Protein AF-A0A8T4YI99-F1 (afdb_monomer)

Sequence (159 aa):
MKRKFIILVIAVMIGVTYSITVYFQPKPITLSGSMFVSDAGRSHGGFEYNAEWNATLNIQGSRGSLDLVLNIGLGDALTKHHYDVTEFKMDEKKITMKIEGEMVTLILVEVDEIWDHAFDGFYIASWGGDAPPEEIRGTIKPLIFQGLVDHYYIELRLR

Mean predicted aligned error: 6.25 Å

Secondary structure (DSSP, 8-state):
-HHHHHHHHHHHHHHHHHHHHHHTPPPPEEEEEEEEEETTSSSS--SS-EEEEEEEEEEETTEEEEEEEEEEESS---S--EEEEEEEEE-SSEEEEEETTEEEEEEEESS-TTTTTTTTTEEEEEE-SSS-GGG--SB--GGGSBTB-TT-EEEEEE-

Nearest PDB structures (foldseek):
  6eua-assembly1_C  TM=3.723E-01  e=8.942E-01  Homo sapiens
  6eua-assembly1_A  TM=3.635E-01  e=9.922E-01  Homo sapiens
  8otz-assembly1_I  TM=3.458E-01  e=1.584E+00  Bos taurus
  8otz-assembly1_Y  TM=3.447E-01  e=1.758E+00  Bos taurus

Foldseek 3Di:
DVVVVVVVVVVVVVVVVVVVVVVPFADKDKKKDKKKKWLQLEDDDDPGWIWMWIWIWIDGPFWTWIFTHTDDIPDDLFPDGIWIWGRWDDDPFWIWIDTNNHIWIFGQDCADPPVRRPQHRKGKAKGGPPYDPVRHGTDDAQVSGHRGDRHMIMMDIID

pLDDT: mean 93.2, std 8.46, range [62.56, 98.88]

Solvent-accessible surface area (backbone atoms only — not comparable to full-atom values): 8284 Å² total; per-residue (Å²): 114,72,70,65,53,53,51,52,52,51,53,49,51,50,52,50,53,51,51,51,61,63,71,67,54,56,71,72,47,76,31,43,43,35,33,41,40,20,61,57,7,22,96,80,70,76,97,60,60,44,33,33,22,42,30,39,38,42,33,54,64,40,34,38,37,41,38,48,42,85,70,51,55,87,62,78,63,58,78,59,44,74,39,53,31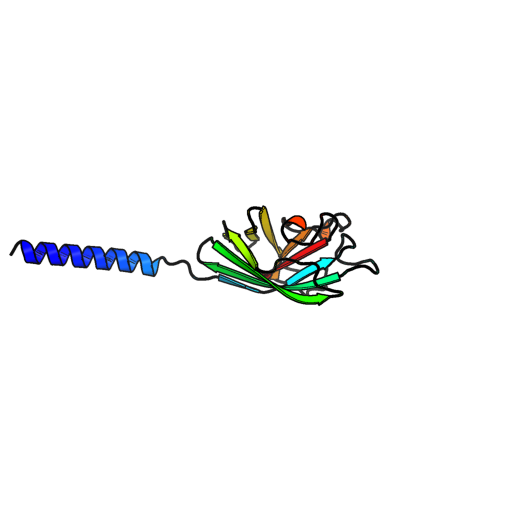,33,71,44,47,75,60,99,56,35,38,38,31,20,47,79,80,43,73,33,27,24,31,53,30,76,72,28,80,87,62,77,50,75,49,47,65,21,28,30,17,18,34,38,78,65,35,58,74,89,68,53,31,67,35,51,62,36,66,74,44,46,65,48,48,82,52,28,12,34,36,43,37,36,75

Structure (mmCIF, N/CA/C/O backbone):
data_AF-A0A8T4YI99-F1
#
_entry.id   AF-A0A8T4YI99-F1
#
loop_
_atom_site.group_PDB
_atom_site.id
_atom_site.type_symbol
_atom_site.label_atom_id
_atom_site.label_alt_id
_atom_site.label_comp_id
_atom_site.label_asym_id
_atom_site.label_entity_id
_atom_site.label_seq_id
_atom_site.pdbx_PDB_ins_code
_atom_site.Cartn_x
_atom_site.Cartn_y
_atom_site.Cartn_z
_atom_site.occupancy
_atom_site.B_iso_or_equiv
_atom_site.auth_seq_id
_atom_site.auth_comp_id
_atom_site.auth_asym_id
_atom_site.auth_atom_id
_atom_site.pdbx_PDB_model_num
ATOM 1 N N . MET A 1 1 ? -43.677 -6.749 45.995 1.00 62.56 1 MET A N 1
ATOM 2 C CA . MET A 1 1 ? -42.697 -5.655 45.772 1.00 62.56 1 MET A CA 1
ATOM 3 C C . MET A 1 1 ? -41.347 -6.131 45.232 1.00 62.56 1 MET A C 1
ATOM 5 O O . MET A 1 1 ? -40.940 -5.619 44.200 1.00 62.56 1 MET A O 1
ATOM 9 N N . LYS A 1 2 ? -40.685 -7.137 45.827 1.00 70.25 2 LYS A N 1
ATOM 10 C CA . LYS A 1 2 ? -39.328 -7.585 45.428 1.00 70.25 2 LYS A CA 1
ATOM 11 C C . LYS A 1 2 ? -39.159 -7.952 43.938 1.00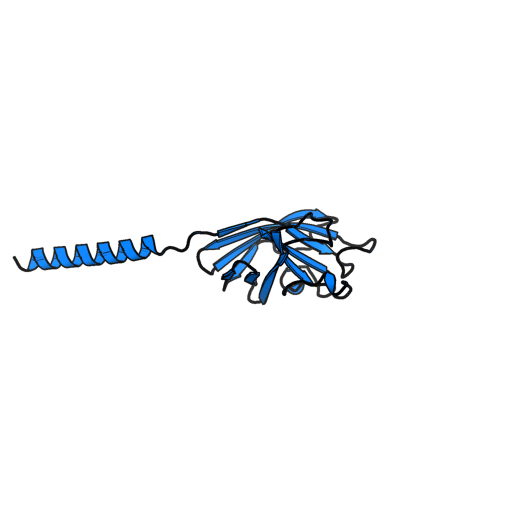 70.25 2 LYS A C 1
ATOM 13 O O . LYS A 1 2 ? -38.171 -7.576 43.325 1.00 70.25 2 LYS A O 1
ATOM 18 N N . ARG A 1 3 ? -40.149 -8.611 43.324 1.00 71.69 3 ARG A N 1
ATOM 19 C CA . ARG A 1 3 ? -40.081 -9.067 41.919 1.00 71.69 3 ARG A CA 1
ATOM 20 C C . ARG A 1 3 ? -40.072 -7.923 40.890 1.00 71.69 3 ARG A C 1
ATOM 22 O O . ARG A 1 3 ? -39.346 -7.998 39.912 1.00 71.69 3 ARG A O 1
ATOM 29 N N . LYS A 1 4 ? -40.840 -6.852 41.134 1.00 74.38 4 LYS A N 1
ATOM 30 C CA . LYS A 1 4 ? -40.900 -5.673 40.246 1.00 74.38 4 LYS A CA 1
ATOM 31 C C . LYS A 1 4 ? -39.609 -4.848 40.305 1.00 74.38 4 LYS A C 1
ATOM 33 O O . LYS A 1 4 ? -39.174 -4.330 39.287 1.00 74.38 4 LYS A O 1
ATOM 38 N N . PHE A 1 5 ? -38.981 -4.788 41.480 1.00 81.62 5 PHE A N 1
ATOM 39 C CA . PHE A 1 5 ? -37.701 -4.105 41.674 1.00 81.62 5 PHE A CA 1
ATOM 40 C C . PHE A 1 5 ? -36.552 -4.817 40.941 1.00 81.62 5 PHE A C 1
ATOM 42 O O . PHE A 1 5 ? -35.772 -4.169 40.256 1.00 81.62 5 PHE A O 1
ATOM 49 N N . ILE A 1 6 ? -36.501 -6.153 40.999 1.00 83.06 6 ILE A N 1
ATOM 50 C CA . ILE A 1 6 ? -35.489 -6.949 40.282 1.00 83.06 6 ILE A CA 1
ATOM 51 C C . ILE A 1 6 ? -35.598 -6.761 38.759 1.00 83.06 6 ILE A C 1
ATOM 53 O O . ILE A 1 6 ? -34.584 -6.579 38.094 1.00 83.06 6 ILE A O 1
ATOM 57 N N . ILE A 1 7 ? -36.817 -6.748 38.207 1.00 85.75 7 ILE A N 1
ATOM 58 C CA . ILE A 1 7 ? -37.036 -6.544 36.763 1.00 85.75 7 ILE A CA 1
ATOM 59 C C . ILE A 1 7 ? -36.556 -5.156 36.319 1.00 85.75 7 ILE A C 1
ATOM 61 O O . ILE A 1 7 ? -35.910 -5.044 35.281 1.00 85.75 7 ILE A O 1
ATOM 65 N N . LEU A 1 8 ? -36.822 -4.114 37.114 1.00 87.56 8 LEU A N 1
ATOM 66 C CA . LEU A 1 8 ? -36.362 -2.755 36.819 1.00 87.56 8 LEU A CA 1
ATOM 67 C C . LEU A 1 8 ? -34.829 -2.675 36.795 1.00 87.56 8 LEU A C 1
ATOM 69 O O . LEU A 1 8 ? -34.264 -2.107 35.867 1.00 87.56 8 LEU A O 1
ATOM 73 N N . VAL A 1 9 ? -34.154 -3.286 37.773 1.00 87.81 9 VAL A N 1
ATOM 74 C CA . VAL A 1 9 ? -32.683 -3.307 37.832 1.00 87.81 9 VAL A CA 1
ATOM 75 C C . VAL A 1 9 ? -32.090 -4.032 36.622 1.00 87.81 9 VAL A C 1
ATOM 77 O O . VAL A 1 9 ? -31.146 -3.530 36.019 1.00 87.81 9 VAL A O 1
ATOM 80 N N . ILE A 1 10 ? -32.664 -5.169 36.216 1.00 88.44 10 ILE A N 1
ATOM 81 C CA . ILE A 1 10 ? -32.216 -5.902 35.020 1.00 88.44 10 ILE A CA 1
ATOM 82 C C . ILE A 1 10 ? -32.425 -5.062 33.753 1.00 88.44 10 ILE A C 1
ATOM 84 O O . ILE A 1 10 ? -31.517 -4.968 32.932 1.00 88.44 10 ILE A O 1
ATOM 88 N N . ALA A 1 11 ? -33.582 -4.412 33.606 1.00 87.06 11 ALA A N 1
ATOM 89 C CA . ALA A 1 11 ? -33.866 -3.559 32.453 1.00 87.06 11 ALA A CA 1
ATOM 90 C C . ALA A 1 11 ? -32.890 -2.373 32.352 1.00 87.06 11 ALA A C 1
ATOM 92 O O . ALA A 1 11 ? -32.404 -2.068 31.265 1.00 87.06 11 ALA A O 1
ATOM 93 N N . VAL A 1 12 ? -32.547 -1.747 33.484 1.00 88.31 12 VAL A N 1
ATOM 94 C CA . VAL A 1 12 ? -31.548 -0.667 33.543 1.00 88.31 12 VAL A CA 1
ATOM 95 C C . VAL A 1 12 ? -30.158 -1.192 33.187 1.00 88.31 12 VAL A C 1
ATOM 97 O O . VAL A 1 12 ? -29.471 -0.576 32.380 1.00 88.31 12 VAL A O 1
ATOM 100 N N . MET A 1 13 ? -29.755 -2.346 33.725 1.00 85.38 13 MET A N 1
ATOM 101 C CA . MET A 1 13 ? -28.457 -2.960 33.420 1.00 85.38 13 MET A CA 1
ATOM 102 C C . MET A 1 13 ? -28.309 -3.266 31.927 1.00 85.38 13 MET A C 1
ATOM 104 O O . MET A 1 13 ? -27.281 -2.921 31.346 1.00 85.38 13 MET A O 1
ATOM 108 N N . ILE A 1 14 ? -29.342 -3.842 31.300 1.00 87.00 14 ILE A N 1
ATOM 109 C CA . ILE A 1 14 ? -29.379 -4.111 29.853 1.00 87.00 14 ILE A CA 1
ATOM 110 C C . ILE A 1 14 ? -29.330 -2.799 29.062 1.00 87.00 14 ILE A C 1
ATOM 112 O O . ILE A 1 14 ? -28.559 -2.683 28.114 1.00 87.00 14 ILE A O 1
ATOM 116 N N . GLY A 1 15 ? -30.104 -1.789 29.472 1.00 80.50 15 GLY A N 1
ATOM 117 C CA . GLY A 1 15 ? -30.103 -0.476 28.825 1.00 80.50 15 GLY A CA 1
ATOM 118 C C . GLY A 1 15 ? -28.736 0.210 28.873 1.00 80.50 15 GLY A C 1
ATOM 119 O O . GLY A 1 15 ? -28.286 0.760 27.869 1.00 80.50 15 GLY A O 1
ATOM 120 N N . VAL A 1 16 ? -28.038 0.129 30.009 1.00 82.38 16 VAL A N 1
ATOM 121 C CA . VAL A 1 16 ? -26.687 0.683 30.181 1.00 82.38 16 VAL A CA 1
ATOM 122 C C . VAL A 1 16 ? -25.666 -0.085 29.341 1.00 82.38 16 VAL A C 1
ATOM 124 O O . VAL A 1 16 ? -24.892 0.544 28.624 1.00 82.38 16 VAL A O 1
ATOM 127 N N . THR A 1 17 ? -25.682 -1.424 29.363 1.00 74.69 17 THR A N 1
ATOM 128 C CA . THR A 1 17 ? -24.751 -2.222 28.538 1.00 74.69 17 THR A CA 1
ATOM 129 C C . THR A 1 17 ? -24.966 -1.977 27.050 1.00 74.69 17 THR A C 1
ATOM 131 O O . THR A 1 17 ? -23.997 -1.739 26.334 1.00 74.69 17 THR A O 1
ATOM 134 N N . TYR A 1 18 ? -26.221 -1.943 26.596 1.00 78.19 18 TYR A N 1
ATOM 135 C CA . TYR A 1 18 ? -26.558 -1.628 25.210 1.00 78.19 18 TYR A CA 1
ATOM 136 C C . TYR A 1 18 ? -26.057 -0.232 24.805 1.00 78.19 18 TYR A C 1
ATOM 138 O O . TYR A 1 18 ? -25.379 -0.082 23.788 1.00 78.19 18 TYR A O 1
ATOM 146 N N . SER A 1 19 ? -26.302 0.779 25.644 1.00 71.56 19 SER A N 1
ATOM 147 C CA . SER A 1 19 ? -25.862 2.158 25.386 1.00 71.56 19 SER A CA 1
ATOM 148 C C . SER A 1 19 ? -24.339 2.266 25.273 1.00 71.56 19 SER A C 1
ATOM 150 O O . SER A 1 19 ? -23.846 2.916 24.356 1.00 71.56 19 SER A O 1
ATOM 152 N N . ILE A 1 20 ? -23.590 1.578 26.142 1.00 73.75 20 ILE A N 1
ATOM 153 C CA . ILE A 1 20 ? -22.123 1.505 26.067 1.00 73.75 20 ILE A CA 1
ATOM 154 C C . ILE A 1 20 ? -21.697 0.860 24.740 1.00 73.75 20 ILE A C 1
ATOM 156 O O . ILE A 1 20 ? -20.897 1.434 24.007 1.00 73.75 20 ILE A O 1
ATOM 160 N N . THR A 1 21 ? -22.264 -0.291 24.369 1.00 69.88 21 THR A N 1
ATOM 161 C CA . THR A 1 21 ? -21.860 -0.989 23.134 1.00 69.88 21 THR A CA 1
ATOM 162 C C . THR A 1 21 ? -22.128 -0.201 21.854 1.00 69.88 21 THR A C 1
ATOM 164 O O . THR A 1 21 ? -21.354 -0.320 20.909 1.00 69.88 21 THR A O 1
ATOM 167 N N . VAL A 1 22 ? -23.190 0.609 21.819 1.00 71.81 22 VAL A N 1
ATOM 168 C CA . VAL A 1 22 ? -23.507 1.472 20.671 1.00 71.81 22 VAL A CA 1
ATOM 169 C C . VAL A 1 22 ? -22.594 2.698 20.643 1.00 71.81 22 VAL A C 1
ATOM 171 O O . VAL A 1 22 ? -22.104 3.072 19.582 1.00 71.81 22 VAL A O 1
ATOM 174 N N . TYR A 1 23 ? -22.325 3.307 21.801 1.00 71.25 23 TYR A N 1
ATOM 175 C CA . TYR A 1 23 ? -21.522 4.529 21.886 1.00 71.25 23 TYR A CA 1
ATOM 176 C C . TYR A 1 23 ? -20.036 4.302 21.566 1.00 71.25 23 TYR A C 1
ATOM 178 O O . TYR A 1 23 ? -19.372 5.199 21.055 1.00 71.25 23 TYR A O 1
ATOM 186 N N . PHE A 1 24 ? -19.517 3.101 21.836 1.00 70.38 24 PHE A N 1
ATOM 187 C CA . PHE A 1 24 ? -18.118 2.740 21.582 1.00 70.38 24 PHE A CA 1
ATOM 188 C C . PHE A 1 24 ? -17.895 1.982 20.262 1.00 70.38 24 PHE A C 1
ATOM 190 O O . PHE A 1 24 ? -16.827 1.400 20.075 1.00 70.38 24 PHE A O 1
ATOM 197 N N . GLN A 1 25 ? -18.861 1.983 19.333 1.00 71.81 25 GLN A N 1
ATOM 198 C CA . GLN A 1 25 ? -18.614 1.474 17.980 1.00 71.81 25 GLN A CA 1
ATOM 199 C C . GLN A 1 25 ? -17.533 2.339 17.308 1.00 71.81 25 GLN A C 1
ATOM 201 O O . GLN A 1 25 ? -17.711 3.557 17.201 1.00 71.81 25 GLN A O 1
ATOM 206 N N . PRO A 1 26 ? -16.419 1.748 16.841 1.00 78.31 26 PRO A N 1
ATOM 207 C CA . PRO A 1 26 ? -15.437 2.483 16.061 1.00 78.31 26 PRO A CA 1
ATOM 208 C C . PRO A 1 26 ? -16.110 3.075 14.823 1.00 78.31 26 PRO A C 1
ATOM 210 O O . PRO A 1 26 ? -16.847 2.377 14.123 1.00 78.31 26 PRO A O 1
ATOM 213 N N . LYS A 1 27 ? -15.859 4.358 14.549 1.00 86.94 27 LYS A N 1
ATOM 214 C CA . LYS A 1 27 ? -16.347 4.976 13.315 1.00 86.94 27 LYS A CA 1
ATOM 215 C C . LYS A 1 27 ? -15.709 4.266 12.117 1.00 86.94 27 LYS A C 1
ATOM 217 O O . LYS A 1 27 ? -14.507 3.996 12.171 1.00 86.94 27 LYS A O 1
ATOM 222 N N . PRO A 1 28 ? -16.483 3.965 11.062 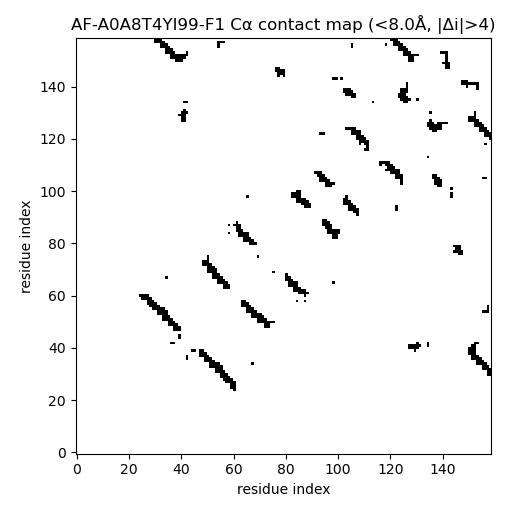1.00 93.12 28 PRO A N 1
ATOM 223 C CA . PRO A 1 28 ? -15.906 3.445 9.837 1.00 93.12 28 PRO A CA 1
ATOM 224 C C . PRO A 1 28 ? -14.955 4.485 9.234 1.00 93.12 28 PRO A C 1
ATOM 226 O O . PRO A 1 28 ? -15.232 5.686 9.282 1.00 93.12 28 PRO A O 1
ATOM 229 N N . ILE A 1 29 ? -13.836 4.012 8.693 1.00 96.38 29 ILE A N 1
ATOM 230 C CA . ILE A 1 29 ? -12.850 4.818 7.971 1.00 96.38 29 ILE A CA 1
ATOM 231 C C . ILE A 1 29 ? -12.850 4.323 6.529 1.00 96.38 29 ILE A C 1
ATOM 233 O O . ILE A 1 29 ? -12.718 3.123 6.299 1.00 96.38 29 ILE A O 1
ATOM 237 N N . THR A 1 30 ? -12.974 5.241 5.577 1.00 97.94 30 THR A N 1
ATOM 238 C CA . THR A 1 30 ? -12.816 4.947 4.153 1.00 97.94 30 THR A CA 1
ATOM 239 C C . THR A 1 30 ? -11.731 5.853 3.602 1.00 97.94 30 THR A C 1
ATOM 241 O O . THR A 1 30 ? -11.863 7.070 3.708 1.00 97.94 30 THR A O 1
ATOM 244 N N . LEU A 1 31 ? -10.682 5.259 3.036 1.00 98.44 31 LEU A N 1
ATOM 245 C CA . LEU A 1 31 ? -9.627 5.967 2.312 1.00 98.44 31 LEU A CA 1
ATOM 246 C C . LEU A 1 31 ? -9.687 5.588 0.835 1.00 98.44 31 LEU A C 1
ATOM 248 O O . LEU A 1 31 ? -10.087 4.475 0.481 1.00 98.44 31 LEU A O 1
ATOM 252 N N . SER A 1 32 ? -9.291 6.503 -0.036 1.00 98.56 32 SER A N 1
ATOM 253 C CA . SER A 1 32 ? -9.269 6.293 -1.483 1.00 98.56 32 SER A CA 1
ATOM 254 C C . SER A 1 32 ? -7.957 6.775 -2.087 1.00 98.56 32 SER A C 1
ATOM 256 O O . SER A 1 32 ? -7.319 7.697 -1.582 1.00 98.56 32 SER A O 1
ATOM 258 N N . GLY A 1 33 ? -7.554 6.162 -3.191 1.00 98.50 33 GLY A N 1
ATOM 259 C CA . GLY A 1 33 ? -6.365 6.554 -3.933 1.00 98.50 33 GLY A CA 1
ATOM 260 C C . GLY A 1 33 ? -6.081 5.573 -5.057 1.00 98.50 33 GLY A C 1
ATOM 261 O O . GLY A 1 33 ? -7.011 5.147 -5.746 1.00 98.50 33 GLY A O 1
ATOM 262 N N . SER A 1 34 ? -4.819 5.204 -5.242 1.00 98.56 34 SER A N 1
ATOM 263 C CA . SER A 1 34 ? -4.422 4.294 -6.311 1.00 98.56 34 SER A CA 1
ATOM 264 C C . SER A 1 34 ? -3.297 3.351 -5.907 1.00 98.56 34 SER A C 1
ATOM 266 O O . SER A 1 34 ? -2.589 3.564 -4.924 1.00 98.56 34 SER A O 1
ATOM 268 N N . MET A 1 35 ? -3.163 2.271 -6.668 1.00 98.62 35 MET A N 1
ATOM 269 C CA . MET A 1 35 ? -2.010 1.388 -6.636 1.00 98.62 35 MET A CA 1
ATOM 270 C C . MET A 1 35 ? -1.375 1.387 -8.019 1.00 98.62 35 MET A C 1
ATOM 272 O O . MET A 1 35 ? -2.020 0.974 -8.980 1.00 98.62 35 MET A O 1
ATOM 276 N N . PHE A 1 36 ? -0.135 1.846 -8.115 1.00 97.81 36 PHE A N 1
ATOM 277 C CA . PHE A 1 36 ? 0.657 1.824 -9.336 1.00 97.81 36 PHE A CA 1
ATOM 278 C C . PHE A 1 36 ? 1.602 0.626 -9.324 1.00 97.81 36 PHE A C 1
ATOM 280 O O . PHE A 1 36 ? 2.170 0.284 -8.285 1.00 97.81 36 PHE A O 1
ATOM 287 N N . VAL A 1 37 ? 1.770 -0.008 -10.480 1.00 97.31 37 VAL A N 1
ATOM 288 C CA . VAL A 1 37 ? 2.657 -1.152 -10.668 1.00 97.31 37 VAL A CA 1
ATOM 289 C C . VAL A 1 37 ? 3.438 -0.984 -11.963 1.00 97.31 37 VAL A C 1
ATOM 291 O O . VAL A 1 37 ? 2.856 -0.646 -12.996 1.00 97.31 37 VAL A O 1
ATOM 294 N N . SER A 1 38 ? 4.732 -1.289 -11.899 1.00 95.81 38 SER A N 1
ATOM 295 C CA . SER A 1 38 ? 5.635 -1.342 -13.049 1.00 95.81 38 SER A CA 1
ATOM 296 C C . SER A 1 38 ? 6.499 -2.597 -12.974 1.00 95.81 38 SER A C 1
ATOM 298 O O . SER A 1 38 ? 7.057 -2.896 -11.923 1.00 95.81 38 SER A O 1
ATOM 300 N N . ASP A 1 39 ? 6.639 -3.351 -14.058 1.00 94.38 39 AS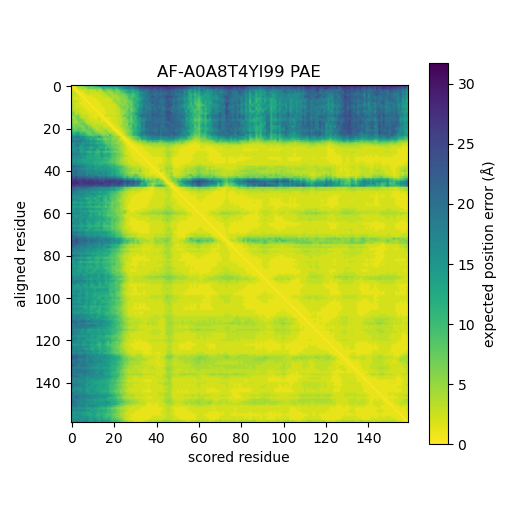P A N 1
ATOM 301 C CA . ASP A 1 39 ? 7.595 -4.469 -14.131 1.00 94.38 39 ASP A CA 1
ATOM 302 C C . ASP A 1 39 ? 9.056 -4.006 -14.311 1.00 94.38 39 ASP A C 1
ATOM 304 O O . ASP A 1 39 ? 9.968 -4.802 -14.103 1.00 94.38 39 ASP A O 1
ATOM 308 N N . ALA A 1 40 ? 9.298 -2.715 -14.564 1.00 93.19 40 ALA A N 1
ATOM 309 C CA . ALA A 1 40 ? 10.635 -2.118 -14.679 1.00 93.19 40 ALA A CA 1
ATOM 310 C C . ALA A 1 40 ? 11.410 -2.030 -13.349 1.00 93.19 40 ALA A C 1
ATOM 312 O O . ALA A 1 40 ? 12.519 -1.483 -13.290 1.00 93.19 40 ALA A O 1
ATOM 313 N N . GLY A 1 41 ? 10.796 -2.476 -12.249 1.00 93.25 41 GLY A N 1
ATOM 314 C CA . GLY A 1 41 ? 11.387 -2.472 -10.910 1.00 93.25 41 GLY A CA 1
ATOM 315 C C . GLY A 1 41 ? 11.579 -1.085 -10.284 1.00 93.25 41 GLY A C 1
ATOM 316 O O . GLY A 1 41 ? 12.109 -1.009 -9.177 1.00 93.25 41 GLY A O 1
ATOM 317 N N . ARG A 1 42 ? 11.119 -0.009 -10.941 1.00 94.50 42 ARG A N 1
ATOM 318 C CA . ARG A 1 42 ? 11.159 1.401 -10.499 1.00 94.50 42 ARG A CA 1
ATOM 319 C C . ARG A 1 42 ? 9.910 2.178 -10.942 1.00 94.50 42 ARG A C 1
ATOM 321 O O . ARG A 1 42 ? 9.166 1.683 -11.784 1.00 94.50 42 ARG A O 1
ATOM 328 N N . SER A 1 43 ? 9.700 3.396 -10.433 1.00 90.88 43 SER A N 1
ATOM 329 C CA . SER A 1 43 ? 8.525 4.213 -10.790 1.00 90.88 43 SER A CA 1
ATOM 330 C C . SER A 1 43 ? 8.548 4.754 -12.230 1.00 90.88 43 SER A C 1
ATOM 332 O O . SER A 1 43 ? 7.509 4.808 -12.886 1.00 90.88 43 SER A O 1
ATOM 334 N N . HIS A 1 44 ? 9.735 5.119 -12.736 1.00 88.69 44 HIS A N 1
ATOM 335 C CA . HIS A 1 44 ? 9.935 5.717 -14.058 1.00 88.69 44 HIS A CA 1
ATOM 336 C C . HIS A 1 44 ? 11.005 4.966 -14.860 1.00 88.69 44 HIS A C 1
ATOM 338 O O . HIS A 1 44 ? 12.185 4.958 -14.501 1.00 88.69 44 HIS A O 1
ATOM 344 N N . GLY A 1 45 ? 10.620 4.373 -15.990 1.00 73.81 45 GLY A N 1
ATOM 345 C CA . GLY A 1 45 ? 11.550 3.721 -16.912 1.00 73.81 45 GLY A CA 1
ATOM 346 C C . GLY A 1 45 ? 10.918 2.571 -17.693 1.00 73.81 45 GLY A C 1
ATOM 347 O O . GLY A 1 45 ? 9.799 2.161 -17.408 1.00 73.81 45 GLY A O 1
ATOM 348 N N . GLY A 1 46 ? 11.656 2.067 -18.686 1.00 69.81 46 GLY A N 1
ATOM 349 C CA . GLY A 1 46 ? 11.271 0.894 -19.476 1.00 69.81 46 GLY A CA 1
ATOM 350 C C . GLY A 1 46 ? 10.260 1.164 -20.604 1.00 69.81 46 GLY A C 1
ATOM 351 O O . GLY A 1 46 ? 9.566 2.176 -20.635 1.00 69.81 46 GLY A O 1
ATOM 352 N N . PHE A 1 47 ? 10.195 0.233 -21.560 1.00 67.25 47 PHE A N 1
ATOM 353 C CA . PHE A 1 47 ? 9.083 0.068 -22.517 1.00 67.25 47 PHE A CA 1
ATOM 354 C C . PHE A 1 47 ? 8.141 -1.057 -22.044 1.00 67.25 47 PHE A C 1
ATOM 356 O O . PHE A 1 47 ? 7.600 -1.818 -22.846 1.00 67.25 47 PHE A O 1
ATOM 363 N N . GLU A 1 48 ? 8.037 -1.224 -20.731 1.00 79.62 48 GLU A N 1
ATOM 364 C CA . GLU A 1 48 ? 7.583 -2.455 -20.093 1.00 79.62 48 GLU A CA 1
ATOM 365 C C . GLU A 1 48 ? 6.158 -2.289 -19.511 1.00 79.62 48 GLU A C 1
ATOM 367 O O . GLU A 1 48 ? 5.493 -1.268 -19.734 1.00 79.62 48 GLU A O 1
ATOM 372 N N . TYR A 1 49 ? 5.623 -3.331 -18.873 1.00 91.06 49 TYR A N 1
ATOM 373 C CA . TYR A 1 49 ? 4.275 -3.340 -18.310 1.00 91.06 49 TYR A CA 1
ATOM 374 C C . TYR A 1 49 ? 4.095 -2.312 -17.186 1.00 91.06 49 TYR A C 1
ATOM 376 O O . TYR A 1 49 ? 4.702 -2.401 -16.123 1.00 91.06 49 TYR A O 1
ATOM 384 N N . ASN A 1 50 ? 3.131 -1.407 -17.380 1.00 94.56 50 ASN A N 1
ATOM 385 C CA . ASN A 1 50 ? 2.646 -0.492 -16.352 1.00 94.56 50 ASN A CA 1
ATOM 386 C C . ASN A 1 50 ? 1.123 -0.569 -16.246 1.00 94.56 50 ASN A C 1
ATOM 388 O O . ASN A 1 50 ? 0.415 -0.657 -17.260 1.00 94.56 50 ASN A O 1
ATOM 392 N N . ALA A 1 51 ? 0.619 -0.496 -15.018 1.00 96.62 51 ALA A N 1
ATOM 393 C CA . ALA A 1 51 ? -0.805 -0.404 -14.742 1.00 96.62 51 ALA A CA 1
ATOM 394 C C . ALA A 1 51 ? -1.074 0.320 -13.421 1.00 96.62 51 ALA A C 1
ATOM 396 O O . ALA A 1 51 ? -0.245 0.345 -12.512 1.00 96.62 51 ALA A O 1
ATOM 397 N N . GLU A 1 5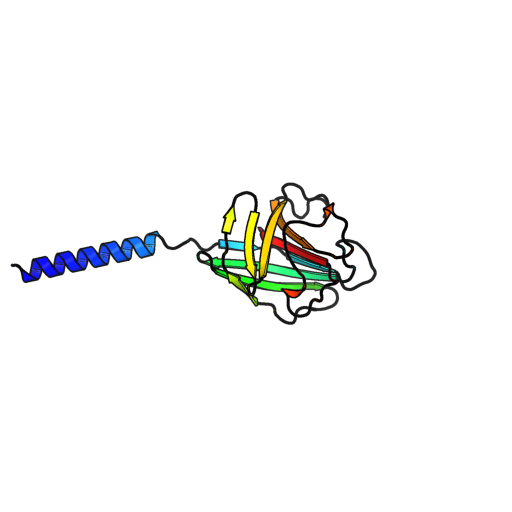2 ? -2.263 0.896 -13.323 1.00 97.81 52 GLU A N 1
ATOM 398 C CA . GLU A 1 52 ? -2.769 1.556 -12.134 1.00 97.81 52 GLU A CA 1
ATOM 399 C C . GLU A 1 52 ? -4.187 1.065 -11.828 1.00 97.81 52 GLU A C 1
ATOM 401 O O . GLU A 1 52 ? -5.041 0.957 -12.714 1.00 97.81 52 GLU A O 1
ATOM 406 N N . TRP A 1 53 ? -4.447 0.799 -10.550 1.00 98.62 53 TRP A N 1
ATOM 407 C CA . TRP A 1 53 ? -5.759 0.447 -10.018 1.00 98.62 53 TRP A CA 1
ATOM 408 C C . TRP A 1 53 ? -6.238 1.560 -9.095 1.00 98.62 53 TRP A C 1
ATOM 410 O O . TRP A 1 53 ? -5.465 2.086 -8.298 1.00 98.62 53 TRP A O 1
ATOM 420 N N . ASN A 1 54 ? -7.528 1.870 -9.143 1.00 98.75 54 ASN A N 1
ATOM 421 C CA . ASN A 1 54 ? -8.180 2.641 -8.094 1.00 98.75 54 ASN A CA 1
ATOM 422 C C . ASN A 1 54 ? -8.209 1.798 -6.819 1.00 98.75 54 ASN A C 1
ATOM 424 O O . ASN A 1 54 ? -8.681 0.660 -6.846 1.00 98.75 54 ASN A O 1
ATOM 428 N N . ALA A 1 55 ? -7.721 2.361 -5.719 1.00 98.81 55 ALA A N 1
ATOM 429 C CA . ALA A 1 55 ? -7.632 1.700 -4.427 1.00 98.81 55 ALA A CA 1
ATOM 430 C C . ALA A 1 55 ? -8.660 2.290 -3.459 1.00 98.81 55 ALA A C 1
ATOM 432 O O . ALA A 1 55 ? -8.715 3.504 -3.266 1.00 98.81 55 ALA A O 1
ATOM 433 N N . THR A 1 56 ? -9.471 1.435 -2.837 1.00 98.81 56 THR A N 1
ATOM 434 C CA . THR A 1 56 ? -10.428 1.830 -1.794 1.00 98.81 56 THR A CA 1
ATOM 435 C C . THR A 1 56 ? -10.206 0.983 -0.551 1.00 98.81 56 THR A C 1
ATOM 437 O O . THR A 1 56 ? -10.377 -0.231 -0.588 1.00 98.81 56 THR A O 1
ATOM 440 N N . LEU A 1 57 ? -9.840 1.620 0.560 1.00 98.81 57 LEU A N 1
ATOM 441 C CA . LEU A 1 57 ? -9.662 0.966 1.852 1.00 98.81 57 LEU A CA 1
ATOM 442 C C . LEU A 1 57 ? -10.874 1.259 2.737 1.00 98.81 57 LEU A C 1
ATOM 444 O O . LEU A 1 57 ? -11.107 2.413 3.080 1.00 98.81 57 LEU A O 1
ATOM 448 N N . ASN A 1 58 ? -11.611 0.230 3.147 1.00 98.50 58 ASN A N 1
ATOM 449 C CA . ASN A 1 58 ? -12.764 0.342 4.041 1.00 98.50 58 ASN A CA 1
ATOM 450 C C . ASN A 1 58 ? -12.467 -0.365 5.362 1.00 98.50 58 ASN A C 1
ATOM 452 O O . ASN A 1 58 ? -12.293 -1.578 5.371 1.00 98.50 58 ASN A O 1
ATOM 456 N N . ILE A 1 59 ? -12.448 0.358 6.482 1.00 98.19 59 ILE A N 1
ATOM 457 C CA . ILE A 1 59 ? -12.111 -0.163 7.813 1.00 98.19 59 ILE A CA 1
ATOM 458 C C . ILE A 1 59 ? -13.274 0.022 8.787 1.00 98.19 59 ILE A C 1
ATOM 460 O O . ILE A 1 59 ? -13.840 1.107 8.912 1.00 98.19 59 ILE A O 1
ATOM 464 N N . GLN A 1 60 ? -13.555 -1.020 9.568 1.00 95.75 60 GLN A N 1
ATOM 465 C CA . GLN A 1 60 ? -14.416 -0.989 10.743 1.00 95.75 60 GLN A CA 1
ATOM 466 C C . GLN A 1 60 ? -13.627 -1.474 11.969 1.00 95.75 60 GLN A C 1
ATOM 468 O O . GLN A 1 60 ? -13.345 -2.662 12.144 1.00 95.75 60 GLN A O 1
ATOM 473 N N . GLY A 1 61 ? -13.244 -0.540 12.841 1.00 93.81 61 GLY A N 1
ATOM 474 C CA . GLY A 1 61 ? -12.355 -0.835 13.967 1.00 93.81 61 GLY A CA 1
ATOM 475 C C . GLY A 1 61 ? -10.924 -1.089 13.498 1.00 93.81 61 GLY A C 1
ATOM 476 O O . GLY A 1 61 ? -10.262 -0.165 13.046 1.00 93.81 61 GLY A O 1
ATOM 477 N N . SER A 1 62 ? -10.439 -2.325 13.631 1.00 96.25 62 SER A N 1
ATOM 478 C CA . SER A 1 62 ? -9.082 -2.730 13.223 1.00 96.25 62 SER A CA 1
ATOM 479 C C . SER A 1 62 ? -9.059 -3.695 12.033 1.00 96.25 62 SER A C 1
ATOM 481 O O . SER A 1 62 ? -8.013 -4.271 11.729 1.00 96.25 62 SER A O 1
ATOM 483 N N . ARG A 1 63 ? -10.211 -3.924 11.393 1.00 98.00 63 ARG A N 1
ATOM 484 C CA . ARG A 1 63 ? -10.381 -4.866 10.280 1.00 98.00 63 ARG A CA 1
ATOM 485 C C . ARG A 1 63 ? -11.163 -4.219 9.147 1.00 98.00 63 ARG A C 1
ATOM 487 O O . ARG A 1 63 ? -11.913 -3.278 9.389 1.00 98.00 63 ARG A O 1
ATOM 494 N N . GLY A 1 64 ? -11.016 -4.739 7.940 1.00 98.19 64 GLY A N 1
ATOM 495 C CA . GLY A 1 64 ? -11.674 -4.181 6.772 1.00 98.19 64 GLY A CA 1
ATOM 496 C C . GLY A 1 64 ? -11.244 -4.845 5.475 1.00 98.19 64 GLY A C 1
ATOM 497 O O . GLY A 1 64 ? -10.753 -5.972 5.505 1.00 98.19 64 GLY A O 1
ATOM 498 N N . SER A 1 65 ? -11.395 -4.128 4.367 1.00 98.69 65 SER A N 1
ATOM 499 C CA . SER A 1 65 ? -10.963 -4.571 3.043 1.00 98.69 65 SER A CA 1
ATOM 500 C C . SER A 1 65 ? -10.202 -3.487 2.290 1.00 98.69 65 SER A C 1
ATOM 502 O O . SER A 1 65 ? -10.457 -2.295 2.474 1.00 98.69 65 SER A O 1
ATOM 504 N N . LEU A 1 66 ? -9.281 -3.921 1.432 1.00 98.88 66 LEU A N 1
ATOM 505 C CA . LEU A 1 66 ? -8.706 -3.121 0.358 1.00 98.88 66 LEU A CA 1
ATOM 506 C C . LEU A 1 66 ? -9.231 -3.661 -0.973 1.00 98.88 66 LEU A C 1
ATOM 508 O O . LEU A 1 66 ? -8.974 -4.810 -1.331 1.00 98.88 66 LEU A O 1
ATOM 512 N N . ASP A 1 67 ? -9.945 -2.814 -1.697 1.00 98.81 67 ASP A N 1
ATOM 513 C CA . ASP A 1 67 ? -10.502 -3.103 -3.009 1.00 98.81 67 ASP A CA 1
ATOM 514 C C . ASP A 1 67 ? -9.682 -2.386 -4.086 1.00 98.81 67 ASP A C 1
ATOM 516 O O . ASP A 1 67 ? -9.401 -1.191 -3.970 1.00 98.81 67 ASP A O 1
ATOM 520 N N . LEU A 1 68 ? -9.296 -3.122 -5.127 1.00 98.75 68 LEU A N 1
ATOM 521 C CA . LEU A 1 68 ? -8.510 -2.643 -6.259 1.00 98.75 68 LEU A CA 1
ATOM 522 C C . LEU A 1 68 ? -9.310 -2.824 -7.545 1.00 98.75 68 LEU A C 1
ATOM 524 O O . LEU A 1 68 ? -9.739 -3.927 -7.862 1.00 98.75 68 LEU A O 1
ATOM 528 N N . VAL A 1 69 ? -9.493 -1.760 -8.318 1.00 98.44 69 VAL A N 1
ATOM 529 C CA . VAL A 1 69 ? -10.209 -1.817 -9.601 1.00 98.44 69 VAL A CA 1
ATOM 530 C C . VAL A 1 69 ? -9.316 -1.237 -10.678 1.00 98.44 69 VAL A C 1
ATOM 532 O O . VAL A 1 69 ? -8.898 -0.089 -10.546 1.00 98.44 69 VAL A O 1
ATOM 535 N N . LEU A 1 70 ? -9.022 -2.009 -11.730 1.00 98.19 70 LEU A N 1
ATOM 536 C CA . LEU A 1 70 ? -8.138 -1.552 -12.803 1.00 98.19 70 LEU A CA 1
ATOM 537 C C . LEU A 1 70 ? -8.661 -0.228 -13.368 1.00 98.19 70 LEU A C 1
ATOM 539 O O . LEU A 1 70 ? -9.820 -0.130 -13.772 1.00 98.19 70 LEU A O 1
ATOM 543 N N . ASN A 1 71 ? -7.799 0.784 -13.370 1.00 97.81 71 ASN A N 1
ATOM 544 C CA . ASN A 1 71 ? -8.098 2.112 -13.886 1.00 97.81 71 ASN A CA 1
ATOM 545 C C . ASN A 1 71 ? -7.523 2.269 -15.298 1.00 97.81 71 ASN A C 1
ATOM 547 O O . ASN A 1 71 ? -8.239 2.603 -16.240 1.00 97.81 71 ASN A O 1
ATOM 551 N N . ILE A 1 72 ? -6.228 1.983 -15.451 1.00 96.25 72 ILE A N 1
ATOM 552 C CA . ILE A 1 72 ? -5.492 2.120 -16.710 1.00 96.25 72 ILE A CA 1
ATOM 553 C C . ILE A 1 72 ? -4.299 1.158 -16.729 1.00 96.25 72 ILE A C 1
ATOM 555 O O . ILE A 1 72 ? -3.742 0.847 -15.683 1.00 96.25 72 ILE A O 1
ATOM 559 N N . GLY A 1 73 ? -3.885 0.681 -17.903 1.00 92.75 73 GLY A N 1
ATOM 560 C CA . GLY A 1 73 ? -2.689 -0.153 -18.041 1.00 92.75 73 GLY A CA 1
ATOM 561 C C . GLY A 1 73 ? -2.699 -1.032 -19.286 1.00 92.75 73 GLY A C 1
ATOM 562 O O . GLY A 1 73 ? -3.679 -1.062 -20.031 1.00 92.75 73 GLY A O 1
ATOM 563 N N . LEU A 1 74 ? -1.605 -1.768 -19.501 1.00 88.69 74 LEU A N 1
ATOM 564 C CA . LEU A 1 74 ? -1.461 -2.720 -20.618 1.00 88.69 74 LEU A CA 1
ATOM 565 C C . LEU A 1 74 ? -2.214 -4.049 -20.401 1.00 88.69 74 LEU A C 1
ATOM 567 O O . LEU A 1 74 ? -2.206 -4.919 -21.270 1.00 88.69 74 LEU A O 1
ATOM 571 N N . GLY A 1 75 ? -2.868 -4.207 -19.252 1.00 93.12 75 GLY A N 1
ATOM 572 C CA . GLY A 1 75 ? -3.654 -5.373 -18.871 1.00 93.12 75 GLY A CA 1
ATOM 573 C C . GLY A 1 75 ? -3.956 -5.357 -17.375 1.00 93.12 75 GLY A C 1
ATOM 574 O O . GLY A 1 75 ? -3.598 -4.408 -16.683 1.00 93.12 75 GLY A O 1
ATOM 575 N N . ASP A 1 76 ? -4.608 -6.412 -16.888 1.00 96.38 76 ASP A N 1
ATOM 576 C CA . ASP A 1 76 ? -4.783 -6.650 -15.456 1.00 96.38 76 ASP A CA 1
ATOM 577 C C . ASP A 1 76 ? -3.848 -7.776 -15.011 1.00 96.38 76 ASP A C 1
ATOM 579 O O . ASP A 1 76 ? -4.133 -8.957 -15.217 1.00 96.38 76 ASP A O 1
ATOM 583 N N . ALA A 1 77 ? -2.697 -7.413 -14.450 1.00 95.56 77 ALA A N 1
ATOM 584 C CA . ALA A 1 77 ? -1.777 -8.384 -13.866 1.00 95.56 77 ALA A CA 1
ATOM 585 C C . ALA A 1 77 ? -2.314 -8.989 -12.560 1.00 95.56 77 ALA A C 1
ATOM 587 O O . ALA A 1 77 ? -1.817 -10.030 -12.132 1.00 95.56 77 ALA A O 1
ATOM 588 N N . LEU A 1 78 ? -3.313 -8.368 -11.918 1.00 97.50 78 LEU A N 1
ATOM 589 C CA . LEU A 1 78 ? -3.889 -8.906 -10.695 1.00 97.50 78 LEU A CA 1
ATOM 590 C C . LEU A 1 78 ? -4.910 -9.995 -11.014 1.00 97.50 78 LEU A C 1
ATOM 592 O O . LEU A 1 78 ? -5.791 -9.860 -11.857 1.00 97.50 78 LEU A O 1
ATOM 596 N N . THR A 1 79 ? -4.824 -11.079 -10.257 1.00 97.81 79 THR A N 1
ATOM 597 C CA . THR A 1 79 ? -5.795 -12.184 -10.284 1.00 97.81 79 THR A CA 1
ATOM 598 C C . THR A 1 79 ? -6.792 -12.112 -9.126 1.00 97.81 79 THR A C 1
ATOM 600 O O . THR A 1 79 ? -7.784 -12.840 -9.112 1.00 97.81 79 THR A O 1
ATOM 603 N N . LYS A 1 80 ? -6.542 -11.218 -8.160 1.00 98.25 80 LYS A N 1
ATOM 604 C CA . LYS A 1 80 ? -7.386 -10.935 -6.997 1.00 98.25 80 LYS A CA 1
ATOM 605 C C . LYS A 1 80 ? -7.477 -9.422 -6.794 1.00 98.25 80 LYS A C 1
ATOM 607 O O . LYS A 1 80 ? -6.470 -8.720 -6.870 1.00 98.25 80 LYS A O 1
ATOM 612 N N . HIS A 1 81 ? -8.677 -8.945 -6.471 1.00 98.50 81 HIS A N 1
ATOM 613 C CA . HIS A 1 81 ? -9.002 -7.511 -6.399 1.00 98.50 81 HIS A CA 1
ATOM 614 C C . HIS A 1 81 ? -9.589 -7.072 -5.058 1.00 98.50 81 HIS A C 1
ATOM 616 O O . HIS A 1 81 ? -9.729 -5.883 -4.817 1.00 98.50 81 HIS A O 1
ATOM 622 N N . HIS A 1 82 ? -9.906 -8.017 -4.177 1.00 98.69 82 HIS A N 1
ATOM 623 C CA . HIS A 1 82 ? -10.432 -7.759 -2.840 1.00 98.69 82 HIS A CA 1
ATOM 624 C C . HIS A 1 82 ? -9.512 -8.412 -1.819 1.00 98.69 82 HIS A C 1
ATOM 626 O O . HIS A 1 82 ? -9.315 -9.624 -1.885 1.00 98.69 82 HIS A O 1
ATOM 632 N N . TYR A 1 83 ? -8.954 -7.632 -0.899 1.00 98.75 83 TYR A N 1
ATOM 633 C CA . TYR A 1 83 ? -7.955 -8.090 0.062 1.00 98.75 83 TYR A CA 1
ATOM 634 C C . TYR A 1 83 ? -8.417 -7.852 1.493 1.00 98.75 83 TYR A C 1
ATOM 636 O O . TYR A 1 83 ? -8.869 -6.755 1.828 1.00 98.75 83 TYR A O 1
ATOM 644 N N . ASP A 1 84 ? -8.245 -8.857 2.349 1.00 98.69 84 ASP A N 1
ATOM 645 C CA . ASP A 1 84 ? -8.585 -8.748 3.763 1.00 98.69 84 ASP A CA 1
ATOM 646 C C . ASP A 1 84 ? -7.554 -7.889 4.497 1.00 98.69 84 ASP A C 1
ATOM 648 O O . ASP A 1 84 ? -6.344 -8.141 4.441 1.00 98.69 84 ASP A O 1
ATOM 652 N N . VAL A 1 85 ? -8.047 -6.909 5.255 1.00 98.75 85 VAL A N 1
ATOM 653 C CA . VAL A 1 85 ? -7.223 -6.010 6.063 1.00 98.75 85 VAL A CA 1
ATOM 654 C C . VAL A 1 85 ? -7.456 -6.260 7.545 1.00 98.75 85 VAL A C 1
ATOM 656 O O . VAL A 1 85 ? -8.588 -6.346 8.027 1.00 98.75 85 VAL A O 1
ATOM 659 N N . THR A 1 86 ? -6.367 -6.365 8.302 1.00 98.62 86 THR A N 1
ATOM 660 C CA . THR A 1 86 ? -6.386 -6.571 9.755 1.00 98.62 86 THR A CA 1
ATOM 661 C C . THR A 1 86 ? -5.328 -5.728 10.456 1.00 98.62 86 THR A C 1
ATOM 663 O O . THR A 1 86 ? -4.449 -5.160 9.818 1.00 98.62 86 THR A O 1
ATOM 666 N N . GLU A 1 87 ? -5.416 -5.625 11.784 1.00 98.00 87 GLU A N 1
ATOM 667 C CA . GLU A 1 87 ? -4.463 -4.871 12.613 1.00 98.00 87 GLU A CA 1
ATOM 668 C C . GLU A 1 87 ? -4.287 -3.403 12.178 1.00 98.00 87 GLU A C 1
ATOM 670 O O . GLU A 1 87 ? -3.241 -2.805 12.423 1.00 98.00 87 GLU A O 1
ATOM 675 N N . PHE A 1 88 ? -5.325 -2.813 11.571 1.00 98.44 88 PHE A N 1
ATOM 676 C CA . PHE A 1 88 ? -5.293 -1.431 11.102 1.00 98.44 88 PHE A CA 1
ATOM 677 C C . PHE A 1 88 ? -5.083 -0.457 12.264 1.00 98.44 88 PHE A C 1
ATOM 679 O O . PHE A 1 88 ? -5.787 -0.504 13.280 1.00 98.44 88 PHE A O 1
ATOM 686 N N . LYS A 1 89 ? -4.120 0.445 12.085 1.00 97.69 89 LYS A N 1
ATOM 687 C CA . LYS A 1 89 ? -3.859 1.606 12.934 1.00 97.69 89 LYS A CA 1
ATOM 688 C C . LYS A 1 89 ? -3.456 2.770 12.042 1.00 97.69 89 LYS A C 1
ATOM 690 O O . LYS A 1 89 ? -2.705 2.586 11.087 1.00 97.69 89 LYS A O 1
ATOM 695 N N . MET A 1 90 ? -3.914 3.957 12.398 1.00 97.06 90 MET A N 1
ATOM 696 C CA . MET A 1 90 ? -3.610 5.192 11.691 1.00 97.06 90 MET A CA 1
ATOM 697 C C . MET A 1 90 ? -3.271 6.267 12.712 1.00 97.06 90 MET A C 1
ATOM 699 O O . MET A 1 90 ? -3.966 6.410 13.720 1.00 97.06 90 MET A O 1
ATOM 703 N N . ASP A 1 91 ? -2.197 6.993 12.446 1.00 96.00 91 ASP A N 1
ATOM 704 C CA . ASP A 1 91 ? -1.837 8.219 13.140 1.00 96.00 91 ASP A CA 1
ATOM 705 C C . ASP A 1 91 ? -1.565 9.333 12.114 1.00 96.00 91 ASP A C 1
ATOM 707 O O . ASP A 1 91 ? -1.704 9.146 10.902 1.00 96.00 91 ASP A O 1
ATOM 711 N N . GLU A 1 92 ? 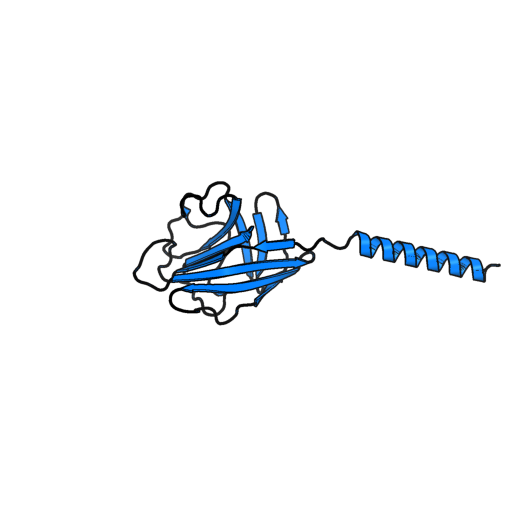-1.198 10.517 12.599 1.00 96.19 92 GLU A N 1
ATOM 712 C CA . GLU A 1 92 ? -0.953 11.696 11.759 1.00 96.19 92 GLU A CA 1
ATOM 713 C C . GLU A 1 92 ? 0.200 11.512 10.760 1.00 96.19 92 GLU A C 1
ATOM 715 O O . GLU A 1 92 ? 0.328 12.304 9.840 1.00 96.19 92 GLU A O 1
ATOM 720 N N . LYS A 1 93 ? 1.053 10.493 10.924 1.00 97.81 93 LYS A N 1
ATOM 721 C CA . LYS A 1 93 ? 2.268 10.296 10.121 1.00 97.81 93 LYS A CA 1
ATOM 722 C C . LYS A 1 93 ? 2.270 9.003 9.326 1.00 97.81 93 LYS A C 1
ATOM 724 O O . LYS A 1 93 ? 3.036 8.887 8.372 1.00 97.81 93 LYS A O 1
ATOM 729 N N . LYS A 1 94 ? 1.488 8.001 9.727 1.00 98.19 94 LYS A N 1
ATOM 730 C CA . LYS A 1 94 ? 1.472 6.703 9.052 1.00 98.19 94 LYS A CA 1
ATOM 731 C C . LYS A 1 94 ? 0.179 5.920 9.230 1.00 98.19 94 LYS A C 1
ATOM 733 O O . LYS A 1 94 ? -0.557 6.075 10.204 1.00 98.19 94 LYS A O 1
ATOM 738 N N . ILE A 1 95 ? -0.011 4.978 8.315 1.00 98.62 95 ILE A N 1
ATOM 739 C CA . ILE A 1 95 ? -0.965 3.877 8.418 1.00 98.62 95 ILE A CA 1
ATOM 740 C C . ILE A 1 95 ? -0.164 2.584 8.530 1.00 98.62 95 ILE A C 1
ATOM 742 O O . ILE A 1 95 ? 0.741 2.338 7.738 1.00 98.62 95 ILE A O 1
ATOM 746 N N . THR A 1 96 ? -0.502 1.736 9.495 1.00 98.69 96 THR A N 1
ATOM 747 C CA . THR A 1 96 ? 0.041 0.376 9.607 1.00 98.69 96 THR A CA 1
ATOM 748 C C . THR A 1 96 ? -1.102 -0.619 9.600 1.00 98.69 96 THR A C 1
ATOM 750 O O . THR A 1 96 ? -2.073 -0.437 10.335 1.00 98.69 96 THR A O 1
ATOM 753 N N . MET A 1 97 ? -0.984 -1.677 8.810 1.00 98.69 97 MET A N 1
ATOM 754 C CA . MET A 1 97 ? -1.995 -2.725 8.706 1.00 98.69 97 MET A CA 1
ATOM 755 C C . MET A 1 97 ? -1.375 -4.029 8.214 1.00 98.69 97 MET A C 1
ATOM 757 O O . MET A 1 97 ? -0.242 -4.048 7.745 1.00 98.69 97 MET A O 1
ATOM 761 N N . LYS A 1 98 ? -2.131 -5.120 8.287 1.00 98.81 98 LYS A N 1
ATOM 762 C CA . LYS A 1 98 ? -1.829 -6.362 7.583 1.00 98.81 98 LYS A CA 1
ATOM 763 C C . LYS A 1 98 ? -2.795 -6.550 6.429 1.00 98.81 98 LYS A C 1
ATOM 765 O O . LYS A 1 98 ? -4.001 -6.551 6.669 1.00 98.81 98 LYS A O 1
ATOM 770 N N . ILE A 1 99 ? -2.268 -6.766 5.232 1.00 98.75 99 ILE A N 1
ATOM 771 C CA . ILE A 1 99 ? -3.029 -7.166 4.047 1.00 98.75 99 ILE A CA 1
ATOM 772 C C . ILE A 1 99 ? -2.722 -8.642 3.808 1.00 98.75 99 ILE A C 1
ATOM 774 O O . ILE A 1 99 ? -1.556 -9.000 3.670 1.00 98.75 99 ILE A O 1
ATOM 778 N N . GLU A 1 100 ? -3.736 -9.511 3.845 1.00 97.94 100 GLU A N 1
ATOM 779 C CA . GLU A 1 100 ? -3.550 -10.973 3.711 1.00 97.94 100 GLU A CA 1
ATOM 780 C C . GLU A 1 100 ? -2.515 -11.557 4.700 1.00 97.94 100 GLU A C 1
ATOM 782 O O . GLU A 1 100 ? -1.818 -12.529 4.423 1.00 97.94 100 GLU A O 1
ATOM 787 N N . GLY A 1 101 ? -2.400 -10.946 5.884 1.00 97.88 101 GLY A N 1
ATOM 788 C CA . GLY A 1 101 ? -1.449 -11.345 6.927 1.00 97.88 101 GLY A CA 1
ATOM 789 C C . GLY A 1 101 ? -0.053 -10.718 6.821 1.00 97.88 101 GLY A C 1
ATOM 790 O O . GLY A 1 101 ? 0.673 -10.734 7.818 1.00 97.88 101 GLY A O 1
ATOM 791 N N . GLU A 1 102 ? 0.296 -10.098 5.694 1.00 98.50 102 GLU A N 1
ATOM 792 C CA . GLU A 1 102 ? 1.579 -9.418 5.483 1.00 98.50 102 GLU A CA 1
ATOM 793 C C . GLU A 1 102 ? 1.524 -7.962 5.951 1.00 98.50 102 GLU A C 1
ATOM 795 O O . GLU A 1 102 ? 0.565 -7.239 5.683 1.00 98.50 102 GLU A O 1
ATOM 800 N N . MET A 1 103 ? 2.563 -7.518 6.662 1.00 98.44 103 MET A N 1
ATOM 801 C CA . MET A 1 103 ? 2.623 -6.166 7.221 1.00 98.44 103 MET A CA 1
ATOM 802 C C . MET A 1 103 ? 2.858 -5.119 6.128 1.00 98.44 103 MET A C 1
ATOM 804 O O . MET A 1 103 ? 3.827 -5.206 5.376 1.00 98.44 103 MET A O 1
ATOM 808 N N . VAL A 1 104 ? 2.018 -4.085 6.120 1.00 98.75 104 VAL A N 1
ATOM 809 C CA . VAL A 1 104 ? 2.109 -2.914 5.247 1.00 98.75 104 VAL A CA 1
ATOM 810 C C . VAL A 1 104 ? 2.149 -1.652 6.101 1.00 98.75 104 VAL A C 1
ATOM 812 O O . VAL A 1 104 ? 1.361 -1.482 7.033 1.00 98.75 104 VAL A O 1
ATOM 815 N N . THR A 1 105 ? 3.088 -0.761 5.795 1.00 98.75 105 THR A N 1
ATOM 816 C CA . THR A 1 105 ? 3.225 0.547 6.443 1.00 98.75 105 THR A CA 1
ATOM 817 C C . THR A 1 105 ? 3.253 1.624 5.376 1.00 98.75 105 THR A C 1
ATOM 819 O O . THR A 1 105 ? 4.200 1.665 4.602 1.00 98.75 105 THR A O 1
ATOM 822 N N . LEU A 1 106 ? 2.249 2.497 5.358 1.00 98.81 106 LEU A N 1
ATOM 823 C CA . LEU A 1 106 ? 2.204 3.678 4.502 1.00 98.81 106 LEU A CA 1
ATOM 824 C C . LEU A 1 106 ? 2.631 4.898 5.315 1.00 98.81 106 LEU A C 1
ATOM 826 O O . LEU A 1 106 ? 2.185 5.070 6.450 1.00 98.81 106 LEU A O 1
ATOM 830 N N . ILE A 1 107 ? 3.481 5.741 4.742 1.00 98.56 107 ILE A N 1
ATOM 831 C CA . ILE A 1 107 ? 4.005 6.954 5.374 1.00 98.56 107 ILE 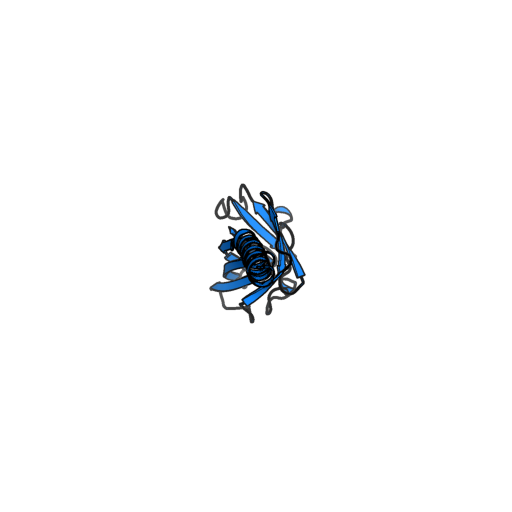A CA 1
ATOM 832 C C . ILE A 1 107 ? 3.341 8.165 4.730 1.00 98.56 107 ILE A C 1
ATOM 834 O O . ILE A 1 107 ? 3.209 8.204 3.511 1.00 98.56 107 ILE A O 1
ATOM 838 N N . LEU A 1 108 ? 2.924 9.139 5.537 1.00 98.50 108 LEU A N 1
ATOM 839 C CA . LEU A 1 108 ? 2.416 10.406 5.026 1.00 98.50 108 LEU A CA 1
ATOM 840 C C . LEU A 1 108 ? 3.524 11.124 4.247 1.00 98.50 108 LEU A C 1
ATOM 842 O O . LEU A 1 108 ? 4.593 11.404 4.792 1.00 98.50 108 LEU A O 1
ATOM 846 N N . VAL A 1 109 ? 3.248 11.431 2.988 1.00 97.94 109 VAL A N 1
ATOM 847 C CA . VAL A 1 109 ? 4.095 12.245 2.122 1.00 97.94 109 VAL A CA 1
ATOM 848 C C . VAL A 1 109 ? 3.506 13.647 2.102 1.00 97.94 109 VAL A C 1
ATOM 850 O O . VAL A 1 109 ? 2.455 13.877 1.517 1.00 97.94 109 VAL A O 1
ATOM 853 N N . GLU A 1 110 ? 4.153 14.584 2.795 1.00 97.38 110 GLU A N 1
ATOM 854 C CA . GLU A 1 110 ? 3.703 15.984 2.822 1.00 97.38 110 GLU A CA 1
ATOM 855 C C . GLU A 1 110 ? 3.910 16.667 1.466 1.00 97.38 110 GLU A C 1
ATOM 857 O O . GLU A 1 110 ? 3.074 17.465 1.052 1.00 97.38 110 GLU A O 1
ATOM 862 N N . VAL A 1 111 ? 5.012 16.326 0.793 1.00 96.94 111 VAL A N 1
ATOM 863 C CA . VAL A 1 111 ? 5.425 16.865 -0.503 1.00 96.94 111 VAL A CA 1
ATOM 864 C C . VAL A 1 111 ? 5.964 15.718 -1.357 1.00 96.94 111 VAL A C 1
ATOM 866 O O . VAL A 1 111 ? 6.931 15.061 -0.964 1.00 96.94 111 VAL A O 1
ATOM 869 N N . ASP A 1 112 ? 5.335 15.454 -2.497 1.00 95.88 112 ASP A N 1
ATOM 870 C CA . ASP A 1 112 ? 5.713 14.391 -3.419 1.00 95.88 112 ASP A CA 1
ATOM 871 C C . ASP A 1 112 ? 6.554 14.916 -4.583 1.00 95.88 112 ASP A C 1
ATOM 873 O O . ASP A 1 112 ? 6.051 15.443 -5.570 1.00 95.88 112 ASP A O 1
ATOM 877 N N . GLU A 1 113 ? 7.861 14.715 -4.494 1.00 94.19 113 GLU A N 1
ATOM 878 C CA . GLU A 1 113 ? 8.800 15.138 -5.536 1.00 94.19 113 GLU A CA 1
ATOM 879 C C . GLU A 1 113 ? 8.873 14.155 -6.720 1.00 94.19 113 GLU A C 1
ATOM 881 O O . GLU A 1 113 ? 9.414 14.502 -7.768 1.00 94.19 113 GLU A O 1
ATOM 886 N N . ILE A 1 114 ? 8.333 12.935 -6.584 1.00 94.12 114 ILE A N 1
ATOM 887 C CA . ILE A 1 114 ? 8.454 11.882 -7.611 1.00 94.12 114 ILE A CA 1
ATOM 888 C C . ILE A 1 114 ? 7.410 12.057 -8.706 1.00 94.12 114 ILE A C 1
ATOM 890 O O . ILE A 1 114 ? 7.731 11.900 -9.882 1.00 94.12 114 ILE A O 1
ATOM 894 N N . TRP A 1 115 ? 6.179 12.405 -8.332 1.00 94.75 115 TRP A N 1
ATOM 895 C CA . TRP A 1 115 ? 5.085 12.629 -9.276 1.00 94.75 115 TRP A CA 1
ATOM 896 C C . TRP A 1 115 ? 4.675 14.099 -9.360 1.00 94.75 115 TRP A C 1
ATOM 898 O O . TRP A 1 115 ? 3.500 14.393 -9.566 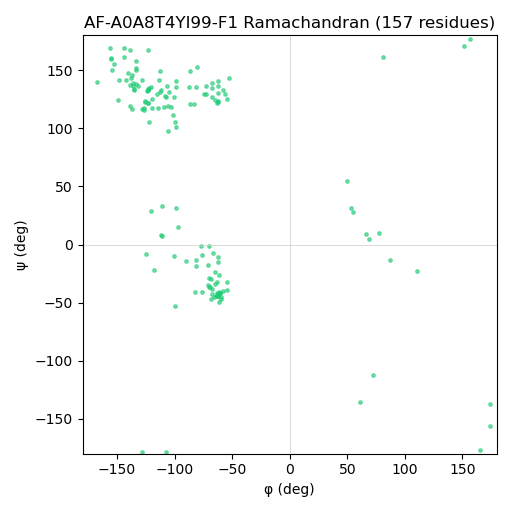1.00 94.75 115 TRP A O 1
ATOM 908 N N . ASP A 1 116 ? 5.632 15.019 -9.203 1.00 95.94 116 ASP A N 1
ATOM 909 C CA . ASP A 1 116 ? 5.421 16.468 -9.358 1.00 95.94 116 ASP A CA 1
ATOM 910 C C . ASP A 1 116 ? 4.207 16.975 -8.553 1.00 95.94 116 ASP A C 1
ATOM 912 O O . ASP A 1 116 ? 3.259 17.552 -9.086 1.00 95.94 116 ASP A O 1
ATOM 916 N N . HIS A 1 117 ? 4.217 16.694 -7.247 1.00 97.00 117 HIS A N 1
ATOM 917 C CA . HIS A 1 117 ? 3.193 17.068 -6.267 1.00 97.00 117 HIS A CA 1
ATOM 918 C C . HIS A 1 117 ? 1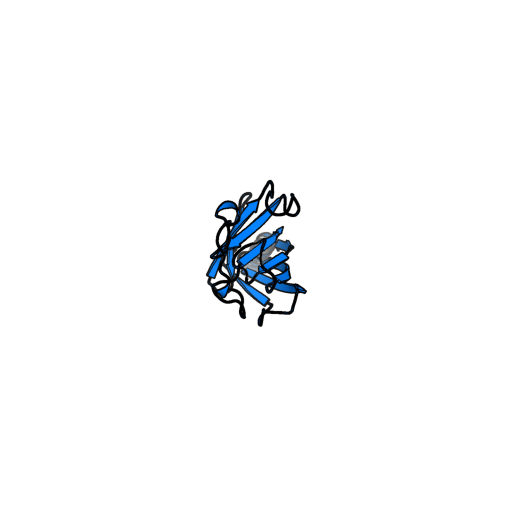.810 16.418 -6.449 1.00 97.00 117 HIS A C 1
ATOM 920 O O . HIS A 1 117 ? 0.851 16.779 -5.758 1.00 97.00 117 HIS A O 1
ATOM 926 N N . ALA A 1 118 ? 1.662 15.435 -7.345 1.00 96.88 118 ALA A N 1
ATOM 927 C CA . ALA A 1 118 ? 0.371 14.784 -7.590 1.00 96.88 118 ALA A CA 1
ATOM 928 C C . ALA A 1 118 ? -0.197 14.062 -6.353 1.00 96.88 118 ALA A C 1
ATOM 930 O O . ALA A 1 118 ? -1.419 13.914 -6.236 1.00 96.88 118 ALA A O 1
ATOM 931 N N . PHE A 1 119 ? 0.671 13.635 -5.430 1.00 97.25 119 PHE A N 1
ATOM 932 C CA . PHE A 1 119 ? 0.298 12.868 -4.238 1.00 97.25 119 PHE A CA 1
ATOM 933 C C . PHE A 1 119 ? 0.677 13.550 -2.917 1.00 97.25 119 PHE A C 1
ATOM 935 O O . PHE A 1 119 ? 0.859 12.879 -1.899 1.00 97.25 119 PHE A O 1
ATOM 942 N N . ASP A 1 120 ? 0.719 14.883 -2.899 1.00 98.12 120 ASP A N 1
ATOM 943 C CA . ASP A 1 120 ? 0.853 15.656 -1.660 1.00 98.12 120 ASP A CA 1
ATOM 944 C C . ASP A 1 120 ? -0.278 15.308 -0.671 1.00 98.12 120 ASP A C 1
ATOM 946 O O . ASP A 1 120 ? -1.471 15.309 -1.002 1.00 98.12 120 ASP A O 1
ATOM 950 N N . GLY A 1 121 ? 0.096 14.998 0.570 1.00 97.81 121 GLY A N 1
ATOM 951 C CA . GLY A 1 121 ? -0.819 14.622 1.647 1.00 97.81 121 GLY A CA 1
ATOM 952 C C . GLY A 1 121 ? -1.346 13.184 1.582 1.00 97.81 121 GLY A C 1
ATOM 953 O O . GLY A 1 121 ? -2.256 12.847 2.341 1.00 97.81 121 GLY A O 1
ATOM 954 N N . PHE A 1 122 ? -0.810 12.332 0.704 1.00 98.56 122 PHE A N 1
ATOM 955 C CA . PHE A 1 122 ? -1.158 10.910 0.670 1.00 98.56 122 PHE A CA 1
ATOM 956 C C . PHE A 1 122 ? -0.290 10.095 1.626 1.00 98.56 122 PHE A C 1
ATOM 958 O O . PHE A 1 122 ? 0.888 10.373 1.841 1.00 98.56 122 PHE A O 1
ATOM 965 N N . TYR A 1 123 ? -0.860 9.016 2.152 1.00 98.69 123 TYR A N 1
ATOM 966 C CA . TYR A 1 123 ? -0.096 7.939 2.762 1.00 98.69 123 TYR A CA 1
ATOM 967 C C . TYR A 1 123 ? 0.395 7.005 1.659 1.00 98.69 123 TYR A C 1
ATOM 969 O O . TYR A 1 123 ? -0.420 6.433 0.933 1.00 98.69 123 TYR A O 1
ATOM 977 N N . ILE A 1 124 ? 1.712 6.839 1.547 1.00 98.69 124 ILE A N 1
ATOM 978 C CA . ILE A 1 124 ? 2.352 6.072 0.477 1.00 98.69 124 ILE A CA 1
ATOM 979 C C . ILE A 1 124 ? 3.217 4.949 1.053 1.00 98.69 124 ILE A C 1
ATOM 981 O O . ILE A 1 124 ? 3.996 5.157 1.988 1.00 98.69 124 ILE A O 1
ATOM 985 N N . ALA A 1 125 ? 3.083 3.752 0.486 1.00 98.69 125 ALA A N 1
ATOM 986 C CA . ALA A 1 125 ? 4.063 2.681 0.618 1.00 98.69 125 ALA A CA 1
ATOM 987 C C . ALA A 1 125 ? 4.521 2.243 -0.768 1.00 98.69 125 ALA A C 1
ATOM 989 O O . ALA A 1 125 ? 3.684 1.988 -1.632 1.00 98.69 125 ALA A O 1
ATOM 990 N N . SER A 1 126 ? 5.826 2.106 -0.955 1.00 98.31 126 SER A N 1
ATOM 991 C CA . SER A 1 126 ? 6.423 1.764 -2.241 1.00 98.31 126 SER A CA 1
ATOM 992 C C . SER A 1 126 ? 7.588 0.798 -2.086 1.00 98.31 126 SER A C 1
ATOM 994 O O . SER A 1 126 ? 8.307 0.797 -1.084 1.00 98.31 126 SER A O 1
ATOM 996 N N . TRP A 1 127 ? 7.754 -0.056 -3.089 1.00 97.88 127 TRP A N 1
ATOM 997 C CA . TRP A 1 127 ? 8.821 -1.039 -3.170 1.00 97.88 127 TRP A CA 1
ATOM 998 C C . TRP A 1 127 ? 9.206 -1.263 -4.632 1.00 97.88 127 TRP A C 1
ATOM 1000 O O . TRP A 1 127 ? 8.326 -1.326 -5.482 1.00 97.88 127 TRP A O 1
ATOM 1010 N N . GLY A 1 128 ? 10.495 -1.441 -4.913 1.00 95.25 128 GLY A N 1
ATOM 1011 C CA . GLY A 1 128 ? 11.000 -1.880 -6.213 1.00 95.25 128 GLY A CA 1
ATOM 1012 C C . GLY A 1 128 ? 12.466 -2.277 -6.123 1.00 95.25 128 GLY A C 1
ATOM 1013 O O . GLY A 1 128 ? 13.237 -1.628 -5.415 1.00 95.25 128 GLY A O 1
ATOM 1014 N N . GLY A 1 129 ? 12.852 -3.353 -6.810 1.00 91.81 129 GLY A N 1
ATOM 1015 C CA . GLY A 1 129 ? 14.225 -3.868 -6.770 1.00 91.81 129 GLY A CA 1
ATOM 1016 C C . GLY A 1 129 ? 15.252 -2.944 -7.431 1.00 91.81 129 GLY A C 1
ATOM 1017 O O . GLY A 1 129 ? 16.397 -2.894 -6.989 1.00 91.81 129 GLY A O 1
ATOM 1018 N N . ASP A 1 130 ? 14.818 -2.186 -8.440 1.00 93.06 130 ASP A N 1
ATOM 1019 C CA . ASP A 1 130 ? 15.644 -1.262 -9.224 1.00 93.06 130 ASP A CA 1
ATOM 1020 C C . ASP A 1 130 ? 15.290 0.213 -8.970 1.00 93.06 130 ASP A C 1
ATOM 1022 O O . ASP A 1 130 ? 15.787 1.111 -9.660 1.00 93.06 130 ASP A O 1
ATOM 1026 N N . ALA A 1 131 ? 14.413 0.470 -7.999 1.00 94.25 131 ALA A N 1
ATOM 1027 C CA . ALA A 1 131 ? 13.963 1.804 -7.652 1.00 94.25 131 ALA A CA 1
ATOM 1028 C C . ALA A 1 131 ? 15.075 2.576 -6.921 1.00 94.25 131 ALA A C 1
ATOM 1030 O O . ALA A 1 131 ? 15.725 2.027 -6.022 1.00 94.25 131 ALA A O 1
ATOM 1031 N N . PRO A 1 132 ? 15.294 3.856 -7.264 1.00 94.44 132 PRO A N 1
ATOM 1032 C CA . PRO A 1 132 ? 16.124 4.742 -6.465 1.00 94.44 132 PRO A CA 1
ATOM 1033 C C . PRO A 1 132 ? 15.678 4.759 -4.989 1.00 94.44 132 PRO A C 1
ATOM 1035 O O . PRO A 1 132 ? 14.475 4.696 -4.717 1.00 94.44 132 PRO A O 1
ATOM 1038 N N . PRO A 1 133 ? 16.607 4.847 -4.016 1.00 94.31 133 PRO A N 1
ATOM 1039 C CA . PRO A 1 133 ? 16.267 4.819 -2.591 1.00 94.31 133 PRO A CA 1
ATOM 1040 C C . PRO A 1 133 ? 15.228 5.864 -2.163 1.00 94.31 133 PRO A C 1
ATOM 1042 O O . PRO A 1 133 ? 14.436 5.603 -1.262 1.00 94.31 133 PRO A O 1
ATOM 1045 N N . GLU A 1 134 ? 15.223 7.028 -2.808 1.00 93.62 134 GLU A N 1
ATOM 1046 C CA . GLU A 1 134 ? 14.270 8.117 -2.593 1.00 93.62 134 GLU A CA 1
ATOM 1047 C C . GLU A 1 134 ? 12.825 7.754 -2.966 1.00 93.62 134 GLU A C 1
ATOM 1049 O O . GLU A 1 134 ? 11.888 8.336 -2.418 1.00 93.62 134 GLU A O 1
ATOM 1054 N N . GLU A 1 135 ? 12.631 6.763 -3.842 1.00 94.62 135 GLU A N 1
ATOM 1055 C CA . GLU A 1 135 ? 11.306 6.271 -4.216 1.00 94.62 135 GLU A CA 1
ATOM 1056 C C . GLU A 1 135 ? 10.728 5.282 -3.221 1.00 94.62 135 GLU A C 1
ATOM 1058 O O . GLU A 1 135 ? 9.520 5.065 -3.238 1.00 94.62 135 GLU A O 1
ATOM 1063 N N . ILE A 1 136 ? 11.554 4.679 -2.362 1.00 96.50 136 ILE A N 1
ATOM 1064 C CA . ILE A 1 136 ? 11.129 3.639 -1.428 1.00 96.50 136 ILE A CA 1
ATOM 1065 C C . ILE A 1 136 ? 10.603 4.264 -0.142 1.00 96.50 136 ILE A C 1
ATOM 1067 O O . ILE A 1 136 ? 11.313 4.956 0.589 1.00 96.50 136 ILE A O 1
ATOM 1071 N N . ARG A 1 137 ? 9.343 3.970 0.175 1.00 96.62 137 ARG A N 1
ATOM 1072 C CA . ARG A 1 137 ? 8.638 4.531 1.324 1.00 96.62 137 ARG A CA 1
ATOM 1073 C C . ARG A 1 137 ? 7.909 3.438 2.081 1.00 96.62 137 ARG A C 1
ATOM 1075 O O . ARG A 1 137 ? 7.256 2.573 1.503 1.00 96.62 137 ARG A O 1
ATOM 1082 N N . GLY A 1 138 ? 7.980 3.509 3.407 1.00 97.75 138 GLY A N 1
ATOM 1083 C CA . GLY A 1 138 ? 7.234 2.601 4.266 1.00 97.75 138 GLY A CA 1
ATOM 1084 C C . GLY A 1 138 ? 7.614 1.132 4.061 1.00 97.75 138 GLY A C 1
ATOM 1085 O O . GLY A 1 138 ? 8.788 0.769 4.053 1.00 97.75 138 GLY A O 1
ATOM 1086 N N . THR A 1 139 ? 6.618 0.255 3.987 1.00 98.25 139 THR A N 1
ATOM 1087 C CA . THR A 1 139 ? 6.824 -1.178 3.752 1.00 98.25 139 THR A CA 1
ATOM 1088 C C . THR A 1 139 ? 5.638 -1.743 2.991 1.00 98.25 139 THR A C 1
ATOM 1090 O O . THR A 1 139 ? 4.504 -1.636 3.452 1.00 98.25 139 THR A O 1
ATOM 1093 N N . ILE A 1 140 ? 5.909 -2.365 1.851 1.00 98.56 140 ILE A N 1
ATOM 1094 C CA . ILE A 1 140 ? 4.963 -3.106 1.015 1.00 98.56 140 ILE A CA 1
ATOM 1095 C C . ILE A 1 140 ? 5.770 -4.131 0.210 1.00 98.56 140 ILE A C 1
ATOM 1097 O O . ILE A 1 140 ? 6.988 -4.000 0.094 1.00 98.56 140 ILE A O 1
ATOM 1101 N N . LYS A 1 141 ? 5.121 -5.174 -0.308 1.00 97.38 141 LYS A N 1
ATOM 1102 C CA . LYS A 1 141 ? 5.759 -6.161 -1.184 1.00 97.38 141 LYS A CA 1
ATOM 1103 C C . LYS A 1 141 ? 4.824 -6.510 -2.340 1.00 97.38 141 LYS A C 1
ATOM 1105 O O . LYS A 1 141 ? 3.624 -6.648 -2.086 1.00 97.38 141 LYS A O 1
ATOM 1110 N N . PRO A 1 142 ? 5.342 -6.743 -3.557 1.00 97.31 142 PRO A N 1
ATOM 1111 C CA . PRO A 1 142 ? 4.516 -7.144 -4.694 1.00 97.31 142 PRO A CA 1
ATOM 1112 C C . PRO A 1 142 ? 3.746 -8.437 -4.423 1.00 97.31 142 PRO A C 1
ATOM 1114 O O . PRO A 1 142 ? 2.562 -8.519 -4.718 1.00 97.31 142 PRO A O 1
ATOM 1117 N N . LEU A 1 143 ? 4.390 -9.412 -3.770 1.00 97.88 143 LEU A N 1
ATOM 1118 C CA . LEU A 1 143 ? 3.835 -10.747 -3.507 1.00 97.88 143 LEU A CA 1
ATOM 1119 C C . LEU A 1 143 ? 2.575 -10.768 -2.622 1.00 97.88 143 LEU A C 1
ATOM 1121 O O . LEU A 1 143 ? 1.921 -11.804 -2.528 1.00 97.88 143 LEU A O 1
ATOM 1125 N N . ILE A 1 144 ? 2.218 -9.646 -1.987 1.00 98.19 144 ILE A N 1
ATOM 1126 C CA . ILE A 1 144 ? 0.927 -9.486 -1.298 1.00 98.19 144 ILE A CA 1
ATOM 1127 C C . ILE A 1 144 ? -0.226 -9.547 -2.313 1.00 98.19 144 ILE A C 1
ATOM 1129 O O . ILE A 1 144 ? -1.300 -10.070 -2.011 1.00 98.19 144 ILE A O 1
ATOM 1133 N N . PHE A 1 145 ? 0.001 -9.040 -3.526 1.00 98.31 145 PHE A N 1
ATOM 1134 C CA . PHE A 1 145 ? -1.005 -8.872 -4.567 1.00 98.31 145 PHE A CA 1
ATOM 1135 C C . PHE A 1 145 ? -0.892 -9.995 -5.598 1.00 98.31 145 PHE A C 1
ATOM 1137 O O . PHE A 1 145 ? 0.088 -10.104 -6.337 1.00 98.31 145 PHE A O 1
ATOM 1144 N N . GLN A 1 146 ? -1.898 -10.871 -5.636 1.00 97.81 146 GLN A N 1
ATOM 1145 C CA . GLN A 1 146 ? -1.825 -12.105 -6.419 1.00 97.81 146 GLN A CA 1
ATOM 1146 C C . GLN A 1 146 ? -1.733 -11.809 -7.914 1.00 97.81 146 GLN A C 1
ATOM 1148 O O . GLN A 1 146 ? -2.629 -11.188 -8.483 1.00 97.81 146 GLN A O 1
ATOM 1153 N N . GLY A 1 147 ? -0.691 -12.334 -8.554 1.00 96.25 147 GLY A N 1
ATOM 1154 C CA . GLY A 1 147 ? -0.382 -12.107 -9.967 1.00 96.25 147 GLY A CA 1
ATOM 1155 C C . GLY A 1 147 ? 0.873 -11.258 -10.168 1.00 96.25 147 GLY A C 1
ATOM 1156 O O . GLY A 1 147 ? 1.545 -11.411 -11.185 1.00 96.25 147 GLY A O 1
ATOM 1157 N N . LEU A 1 148 ? 1.261 -10.464 -9.165 1.00 96.56 148 LEU A N 1
ATOM 1158 C CA . LEU A 1 148 ? 2.557 -9.793 -9.162 1.00 96.56 148 LEU A CA 1
ATOM 1159 C C . LEU A 1 148 ? 3.664 -10.748 -8.706 1.00 96.56 148 LEU A C 1
ATOM 1161 O O . LEU A 1 148 ? 3.439 -11.683 -7.932 1.00 96.56 148 LEU A O 1
ATOM 1165 N N . VAL A 1 149 ? 4.882 -10.485 -9.170 1.00 95.19 149 VAL A N 1
ATOM 1166 C CA . VAL A 1 149 ? 6.091 -11.204 -8.751 1.00 95.19 149 VAL A CA 1
ATOM 1167 C C . VAL A 1 149 ? 7.120 -10.233 -8.191 1.00 95.19 149 VAL A C 1
ATOM 1169 O O . VAL A 1 149 ? 7.010 -9.021 -8.345 1.00 95.19 149 VAL A O 1
ATOM 1172 N N . ASP A 1 150 ? 8.138 -10.781 -7.538 1.00 95.19 150 ASP A N 1
ATOM 1173 C CA . ASP A 1 150 ? 9.031 -10.031 -6.657 1.00 95.19 150 ASP A CA 1
ATOM 1174 C C . ASP A 1 150 ? 9.911 -8.989 -7.358 1.00 95.19 150 ASP A C 1
ATOM 1176 O O . ASP A 1 150 ? 10.584 -8.262 -6.665 1.00 95.19 150 ASP A O 1
ATOM 1180 N N . HIS A 1 151 ? 9.958 -8.887 -8.692 1.00 93.88 151 HIS A N 1
ATOM 1181 C CA . HIS A 1 151 ? 10.725 -7.820 -9.362 1.00 93.88 151 HIS A CA 1
ATOM 1182 C C . HIS A 1 151 ? 9.907 -6.549 -9.622 1.00 93.88 151 HIS A C 1
ATOM 1184 O O . HIS A 1 151 ? 10.481 -5.514 -9.946 1.00 93.88 151 HIS A O 1
ATOM 1190 N N . TYR A 1 152 ? 8.581 -6.617 -9.499 1.00 95.62 152 TYR A N 1
ATOM 1191 C CA . TYR A 1 152 ? 7.709 -5.497 -9.825 1.00 95.62 152 TYR A CA 1
ATOM 1192 C C . TYR A 1 152 ? 7.911 -4.339 -8.854 1.00 95.62 152 TYR A C 1
ATOM 1194 O O . TYR A 1 152 ? 7.892 -4.522 -7.640 1.00 95.62 152 TYR A O 1
ATOM 1202 N N . TYR A 1 153 ? 8.001 -3.130 -9.385 1.00 97.19 153 TYR A N 1
ATOM 1203 C CA . TYR A 1 153 ? 7.709 -1.945 -8.607 1.00 97.19 153 TYR A CA 1
ATOM 1204 C C . TYR A 1 153 ? 6.227 -1.903 -8.257 1.00 97.19 153 TYR A C 1
ATOM 1206 O O . TYR A 1 153 ? 5.364 -2.175 -9.095 1.00 97.19 153 TYR A O 1
ATOM 1214 N N . ILE A 1 154 ? 5.936 -1.514 -7.027 1.00 98.12 154 ILE A N 1
ATOM 1215 C CA . ILE A 1 154 ? 4.589 -1.285 -6.531 1.00 98.12 154 ILE A CA 1
ATOM 1216 C C . ILE A 1 154 ? 4.578 -0.036 -5.660 1.00 98.12 154 ILE A C 1
ATOM 1218 O O . ILE A 1 154 ? 5.450 0.139 -4.813 1.00 98.12 154 ILE A O 1
ATOM 1222 N N . GLU A 1 155 ? 3.556 0.797 -5.824 1.00 98.56 155 GLU A N 1
ATOM 1223 C CA . GLU A 1 155 ? 3.294 1.946 -4.966 1.00 98.56 155 GLU A CA 1
ATOM 1224 C C . GLU A 1 155 ? 1.798 2.038 -4.651 1.00 98.56 155 GLU A C 1
ATOM 1226 O O . GLU A 1 155 ? 0.976 2.216 -5.544 1.00 98.56 155 GLU A O 1
ATOM 1231 N N . LEU A 1 156 ? 1.439 1.908 -3.373 1.00 98.81 156 LEU A N 1
ATOM 1232 C CA . LEU A 1 156 ? 0.079 2.090 -2.869 1.00 98.81 156 LEU A CA 1
ATOM 1233 C C . LEU A 1 156 ? -0.044 3.474 -2.232 1.00 98.81 156 LEU A C 1
ATOM 1235 O O . LEU A 1 156 ? 0.721 3.804 -1.325 1.00 98.81 156 LEU A O 1
ATOM 1239 N N . ARG A 1 157 ? -1.039 4.247 -2.670 1.00 98.62 157 ARG A N 1
ATOM 1240 C CA . ARG A 1 157 ? -1.290 5.639 -2.279 1.00 98.62 157 ARG A CA 1
ATOM 1241 C C . ARG A 1 157 ? -2.724 5.759 -1.774 1.00 98.62 157 ARG A C 1
ATOM 1243 O O . ARG A 1 157 ? -3.652 5.420 -2.503 1.00 98.62 157 ARG A O 1
ATOM 1250 N N . LEU A 1 158 ? -2.930 6.240 -0.548 1.00 98.69 158 LEU A N 1
ATOM 1251 C CA . LEU A 1 158 ? -4.261 6.369 0.068 1.00 98.69 158 LEU A CA 1
ATOM 1252 C C . LEU A 1 158 ? -4.422 7.706 0.806 1.00 98.69 158 LEU A C 1
ATOM 1254 O O . LEU A 1 158 ? -3.470 8.176 1.430 1.00 98.69 158 LEU A O 1
ATOM 1258 N N . ARG A 1 159 ? -5.632 8.279 0.792 1.00 96.88 159 ARG A N 1
ATOM 1259 C CA . ARG A 1 159 ? -6.026 9.428 1.625 1.00 96.88 159 ARG A CA 1
ATOM 1260 C C . ARG A 1 159 ? -7.481 9.371 2.077 1.00 96.88 159 ARG A C 1
ATOM 1262 O O . ARG A 1 159 ? -8.284 8.703 1.386 1.00 96.88 159 ARG A O 1
#

Radius of gyration: 21.47 Å; Cα contacts (8 Å, |Δi|>4): 357; chains: 1; bounding box: 59×29×68 Å